Protein AF-A0A3D0YSK4-F1 (afdb_monomer)

Structure (mmCIF, N/CA/C/O backbone):
data_AF-A0A3D0YSK4-F1
#
_entry.id   AF-A0A3D0YSK4-F1
#
loop_
_atom_site.group_PDB
_atom_site.id
_atom_site.type_symbol
_atom_site.label_atom_id
_atom_site.label_alt_id
_atom_site.label_comp_id
_atom_site.label_asym_id
_atom_site.label_entity_id
_atom_site.label_seq_id
_atom_site.pdbx_PDB_ins_code
_atom_site.Cartn_x
_atom_site.Cartn_y
_atom_site.Cartn_z
_atom_site.occupancy
_atom_site.B_iso_or_equiv
_atom_site.auth_seq_id
_atom_site.auth_comp_id
_atom_site.auth_asym_id
_atom_site.auth_atom_id
_atom_site.pdbx_PDB_model_num
ATOM 1 N N . MET A 1 1 ? -44.741 41.106 1.217 1.00 39.69 1 MET A N 1
ATOM 2 C CA . MET A 1 1 ? -43.291 41.136 0.926 1.00 39.69 1 MET A CA 1
ATOM 3 C C . MET A 1 1 ? -43.025 40.115 -0.168 1.00 39.69 1 MET A C 1
ATOM 5 O O . MET A 1 1 ? -43.184 38.930 0.083 1.00 39.69 1 MET A O 1
ATOM 9 N N . ASN A 1 2 ? -42.738 40.567 -1.391 1.00 43.19 2 ASN A N 1
ATOM 10 C CA . ASN A 1 2 ? -42.510 39.687 -2.539 1.00 43.19 2 ASN A CA 1
ATOM 11 C C . ASN A 1 2 ? -41.002 39.479 -2.724 1.00 43.19 2 ASN A C 1
ATOM 13 O O . ASN A 1 2 ? -40.286 40.419 -3.055 1.00 43.19 2 ASN A O 1
ATOM 17 N N . ASN A 1 3 ? -40.531 38.250 -2.505 1.00 44.41 3 ASN A N 1
ATOM 18 C CA . ASN A 1 3 ? -39.137 37.854 -2.710 1.00 44.41 3 ASN A CA 1
ATOM 19 C C . ASN A 1 3 ? -38.822 37.755 -4.210 1.00 44.41 3 ASN A C 1
ATOM 21 O O . ASN A 1 3 ? -39.093 36.744 -4.855 1.00 44.41 3 ASN A O 1
ATOM 25 N N . ILE A 1 4 ? -38.229 38.815 -4.758 1.00 55.06 4 ILE A N 1
ATOM 26 C CA . ILE A 1 4 ? -37.822 38.924 -6.170 1.00 55.06 4 ILE A CA 1
ATOM 27 C C . ILE A 1 4 ? -36.564 38.076 -6.469 1.00 55.06 4 ILE A C 1
ATOM 29 O O . ILE A 1 4 ? -36.357 37.651 -7.603 1.00 55.06 4 ILE A O 1
ATOM 33 N N . PHE A 1 5 ? -35.768 37.723 -5.454 1.00 46.16 5 PHE A N 1
ATOM 34 C CA . PHE A 1 5 ? -34.518 36.967 -5.632 1.00 46.16 5 PHE A CA 1
ATOM 35 C C . PHE A 1 5 ? -34.696 35.461 -5.892 1.00 46.16 5 PHE A C 1
ATOM 37 O O . PHE A 1 5 ? -33.886 34.866 -6.599 1.00 46.16 5 PHE A O 1
ATOM 44 N N . GLY A 1 6 ? -35.775 34.838 -5.405 1.00 46.56 6 GLY A N 1
ATOM 45 C CA . GLY A 1 6 ? -36.005 33.395 -5.580 1.00 46.56 6 GLY A CA 1
ATOM 46 C C . GLY A 1 6 ? -36.379 32.969 -7.008 1.00 46.56 6 GLY A C 1
ATOM 47 O O . GLY A 1 6 ? -36.296 31.789 -7.332 1.00 46.56 6 GLY A O 1
ATOM 48 N N . LYS A 1 7 ? -36.776 33.912 -7.879 1.00 50.31 7 LYS A N 1
ATOM 49 C CA . LYS A 1 7 ? -37.189 33.628 -9.268 1.00 50.31 7 LYS A CA 1
ATOM 50 C C . LYS A 1 7 ? -36.066 33.745 -10.305 1.00 50.31 7 LYS A C 1
ATOM 52 O O . LYS A 1 7 ? -36.240 33.243 -11.410 1.00 50.31 7 LYS A O 1
ATOM 57 N N . LEU A 1 8 ? -34.934 34.373 -9.978 1.00 52.22 8 LEU A N 1
ATOM 58 C CA . LEU A 1 8 ? -33.835 34.575 -10.938 1.00 52.22 8 LEU A CA 1
ATOM 59 C C . LEU A 1 8 ? -32.788 33.451 -10.917 1.00 52.22 8 LEU A C 1
ATOM 61 O O . LEU A 1 8 ? -32.149 33.205 -11.938 1.00 52.22 8 LEU A O 1
ATOM 65 N N . PHE A 1 9 ? -32.654 32.734 -9.797 1.00 55.34 9 PHE A N 1
ATOM 66 C CA . PHE A 1 9 ? -31.587 31.745 -9.587 1.00 55.34 9 PHE A CA 1
ATOM 67 C C . PHE A 1 9 ? -32.098 30.396 -9.063 1.00 55.34 9 PHE A C 1
ATOM 69 O O . PHE A 1 9 ? -31.418 29.723 -8.292 1.00 55.34 9 PHE A O 1
ATOM 76 N N . GLY A 1 10 ? -33.296 29.975 -9.481 1.00 50.81 10 GLY A N 1
ATOM 77 C CA . GLY A 1 10 ? -33.682 28.570 -9.329 1.00 50.81 10 GLY A CA 1
ATOM 78 C C . GLY A 1 10 ? -32.633 27.667 -9.999 1.00 50.81 10 GLY A C 1
ATOM 79 O O . GLY A 1 10 ? -32.051 28.084 -11.007 1.00 50.81 10 GLY A O 1
ATOM 80 N N . PRO A 1 11 ? -32.354 26.462 -9.466 1.00 49.25 11 PRO A N 1
ATOM 81 C CA . PRO A 1 11 ? -31.326 25.585 -10.008 1.00 49.25 11 PRO A CA 1
ATOM 82 C C . PRO A 1 11 ? -31.691 25.249 -11.452 1.00 49.25 11 PRO A C 1
ATOM 84 O O . PRO A 1 11 ? -32.615 24.479 -11.717 1.00 49.25 11 PRO A O 1
ATOM 87 N N . ARG A 1 12 ? -30.998 25.871 -12.411 1.00 53.34 12 ARG A N 1
ATOM 88 C CA . ARG A 1 12 ? -31.108 25.469 -13.809 1.00 53.34 12 ARG A CA 1
ATOM 89 C C . ARG A 1 12 ? -30.530 24.060 -13.886 1.00 53.34 12 ARG A C 1
ATOM 91 O O . ARG A 1 12 ? -29.365 23.895 -13.529 1.00 53.34 12 ARG A O 1
ATOM 98 N N . PRO A 1 13 ? -31.284 23.053 -14.353 1.00 50.25 13 PRO A N 1
ATOM 99 C CA . PRO A 1 13 ? -30.670 21.797 -14.729 1.00 50.25 13 PRO A CA 1
ATOM 100 C C . PRO A 1 13 ? -29.687 22.127 -15.850 1.00 50.25 13 PRO A C 1
ATOM 102 O O . PRO A 1 13 ? -30.090 22.509 -16.951 1.00 50.25 13 PRO A O 1
ATOM 105 N N . THR A 1 14 ? -28.392 22.044 -15.563 1.00 49.75 14 THR A N 1
ATOM 106 C CA . THR A 1 14 ? -27.340 22.049 -16.573 1.00 49.75 14 THR A CA 1
ATOM 107 C C . THR A 1 14 ? -27.513 20.779 -17.395 1.00 49.75 14 THR A C 1
ATOM 109 O O . THR A 1 14 ? -26.874 19.758 -17.164 1.00 49.75 14 THR A O 1
ATOM 112 N N . LYS A 1 15 ? -28.431 20.817 -18.365 1.00 50.28 15 LYS A N 1
ATOM 113 C CA . LYS A 1 15 ? -28.389 19.904 -19.499 1.00 50.28 15 LYS A CA 1
ATOM 114 C C . LYS A 1 15 ? -27.161 20.310 -20.294 1.00 50.28 15 LYS A C 1
ATOM 116 O O . LYS A 1 15 ? -27.223 21.217 -21.119 1.00 50.28 15 LYS A O 1
ATOM 121 N N . THR A 1 16 ? -26.032 19.692 -19.975 1.00 55.47 16 THR A N 1
ATOM 122 C CA . THR A 1 16 ? -24.838 19.737 -20.809 1.00 55.47 16 THR A CA 1
ATOM 123 C C . THR A 1 16 ? -25.270 19.258 -22.192 1.00 55.47 16 THR A C 1
ATOM 125 O O . THR A 1 16 ? -25.598 18.085 -22.363 1.00 55.47 16 THR A O 1
ATOM 128 N N . VAL A 1 17 ? -25.385 20.178 -23.151 1.00 60.84 17 VAL A N 1
ATOM 129 C CA . VAL A 1 17 ? -25.643 19.822 -24.549 1.00 60.84 17 VAL A CA 1
ATOM 130 C C . VAL A 1 17 ? -24.447 18.969 -24.985 1.00 60.84 17 VAL A C 1
ATOM 132 O O . VAL A 1 17 ? -23.315 19.416 -24.786 1.00 60.84 17 VAL A O 1
ATOM 135 N N . PRO A 1 18 ? -24.646 17.732 -25.477 1.00 55.31 18 PRO A N 1
ATOM 136 C CA . PRO A 1 18 ? -23.541 16.920 -25.958 1.00 55.31 18 PRO A CA 1
ATOM 137 C C . PRO A 1 18 ? -22.935 17.643 -27.156 1.00 55.31 18 PRO A C 1
ATOM 139 O O . PRO A 1 18 ? -23.582 17.762 -28.191 1.00 55.31 18 PRO A O 1
ATOM 142 N N . ASP A 1 19 ? -21.732 18.176 -26.981 1.00 66.25 19 ASP A N 1
ATOM 143 C CA . ASP A 1 19 ? -20.946 18.750 -28.063 1.00 66.25 19 ASP A CA 1
ATOM 144 C C . ASP A 1 19 ? -20.484 17.591 -28.971 1.00 66.25 19 ASP A C 1
ATOM 146 O O . ASP A 1 19 ? -19.703 16.749 -28.509 1.00 66.25 19 ASP A O 1
ATOM 150 N N . PRO A 1 20 ? -21.018 17.472 -30.204 1.00 66.38 20 PRO A N 1
ATOM 151 C CA . PRO A 1 20 ? -20.723 16.357 -31.101 1.00 66.38 20 PRO A CA 1
ATOM 152 C C . PRO A 1 20 ? -19.271 16.370 -31.595 1.00 66.38 20 PRO A C 1
ATOM 154 O O . PRO A 1 20 ? -18.772 15.318 -31.994 1.00 66.38 20 PRO A O 1
ATOM 157 N N . ASP A 1 21 ? -18.594 17.518 -31.506 1.00 70.19 21 ASP A N 1
ATOM 158 C CA . ASP A 1 21 ? -17.192 17.687 -31.888 1.00 70.19 21 ASP A CA 1
ATOM 159 C C . ASP A 1 21 ? -16.237 17.451 -30.711 1.00 70.19 21 ASP A C 1
ATOM 161 O O . ASP A 1 21 ? -15.015 17.418 -30.890 1.00 70.19 21 ASP A O 1
ATOM 165 N N . ARG A 1 22 ? -16.760 17.233 -29.494 1.00 65.50 22 ARG A N 1
ATOM 166 C CA . ARG A 1 22 ? -15.922 16.897 -28.344 1.00 65.50 22 ARG A CA 1
ATOM 167 C C . ARG A 1 22 ? -15.289 15.524 -28.580 1.00 65.50 22 ARG A C 1
ATOM 169 O O . ARG A 1 22 ? -16.021 14.532 -28.675 1.00 65.50 22 ARG A O 1
ATOM 176 N N . PRO A 1 23 ? -13.946 15.422 -28.601 1.00 70.81 23 PRO A N 1
ATOM 177 C CA . PRO A 1 23 ? -13.278 14.138 -28.712 1.00 70.81 23 PRO A CA 1
ATOM 178 C C . PRO A 1 23 ? -13.809 13.211 -27.625 1.00 70.81 23 PRO A C 1
ATOM 180 O O . PRO A 1 23 ? -13.800 13.561 -26.438 1.00 70.81 23 PRO A O 1
ATOM 183 N N . LYS A 1 24 ? -14.304 12.036 -28.025 1.00 71.38 24 LYS A N 1
ATOM 184 C CA . LYS A 1 24 ? -14.687 11.013 -27.055 1.00 71.38 24 LYS A CA 1
ATOM 185 C C . LYS A 1 24 ? -13.454 10.722 -26.198 1.00 71.38 24 LYS A C 1
ATOM 187 O O . LYS A 1 24 ? -12.382 10.508 -26.771 1.00 71.38 24 LYS A O 1
ATOM 192 N N . PRO A 1 25 ? -13.576 10.722 -24.859 1.00 68.50 25 PRO A N 1
ATOM 193 C CA . PRO A 1 25 ? -12.488 10.288 -24.003 1.00 68.50 25 PRO A CA 1
ATOM 194 C C . PRO A 1 25 ? -12.015 8.925 -24.496 1.00 68.50 25 PRO A C 1
ATOM 196 O O . PRO A 1 25 ? -12.830 8.009 -24.633 1.00 68.50 25 PRO A O 1
ATOM 199 N N . GLN A 1 26 ? -10.729 8.805 -24.817 1.00 70.50 26 GLN A N 1
ATOM 200 C CA . GLN A 1 26 ? -10.190 7.497 -25.151 1.00 70.50 26 GLN A CA 1
ATOM 201 C C . GLN A 1 26 ? -10.366 6.585 -23.929 1.00 70.50 26 GLN A C 1
ATOM 203 O O . GLN A 1 26 ? -10.151 7.039 -22.795 1.00 70.50 26 GLN A O 1
ATOM 208 N N . PRO A 1 27 ? -10.810 5.333 -24.126 1.00 75.19 27 PRO A N 1
ATOM 209 C CA . PRO A 1 27 ? -10.905 4.388 -23.029 1.00 75.19 27 PRO A CA 1
ATOM 210 C C . PRO A 1 27 ? -9.515 4.223 -22.419 1.00 75.19 27 PRO A C 1
ATOM 212 O O . PRO A 1 27 ? -8.532 4.033 -23.133 1.00 75.19 27 PRO A O 1
ATOM 215 N N . ARG A 1 28 ? -9.427 4.336 -21.091 1.00 77.44 28 ARG A N 1
ATOM 216 C CA . ARG A 1 28 ? -8.170 4.054 -20.397 1.00 77.44 28 ARG A CA 1
ATOM 217 C C . ARG A 1 28 ? -7.844 2.573 -20.584 1.00 77.44 28 ARG A C 1
ATOM 219 O O . ARG A 1 28 ? -8.763 1.758 -20.458 1.00 77.44 28 ARG A O 1
ATOM 226 N N . PRO A 1 29 ? -6.580 2.217 -20.849 1.00 83.38 29 PRO A N 1
ATOM 227 C CA . PRO A 1 29 ? -6.200 0.821 -20.945 1.00 83.38 29 PRO A CA 1
ATOM 228 C C . PRO A 1 29 ? -6.481 0.104 -19.622 1.00 83.38 29 PRO A C 1
ATOM 230 O O . PRO A 1 29 ? -6.251 0.637 -18.534 1.00 83.38 29 PRO A O 1
ATOM 233 N N . THR A 1 30 ? -7.000 -1.116 -19.727 1.00 88.50 30 THR A N 1
ATOM 234 C CA . THR A 1 30 ? -7.277 -2.004 -18.588 1.00 88.50 30 THR A CA 1
ATOM 235 C C . THR A 1 30 ? -6.257 -3.134 -18.473 1.00 88.50 30 THR A C 1
ATOM 237 O O . THR A 1 30 ? -6.198 -3.810 -17.445 1.00 88.50 30 THR A O 1
ATOM 240 N N . GLU A 1 31 ? -5.439 -3.332 -19.504 1.00 91.75 31 GLU A N 1
ATOM 241 C CA . GLU A 1 31 ? -4.430 -4.382 -19.610 1.00 91.75 31 GLU A CA 1
ATOM 242 C C . GLU A 1 31 ? -3.084 -3.770 -20.006 1.00 91.75 31 GLU A C 1
ATOM 244 O O . GLU A 1 31 ? -3.036 -2.719 -20.644 1.00 91.75 31 GLU A O 1
ATOM 249 N N . ILE A 1 32 ? -1.995 -4.402 -19.568 1.00 92.44 32 ILE A N 1
ATOM 250 C CA . ILE A 1 32 ? -0.633 -3.962 -19.877 1.00 92.44 32 ILE A CA 1
ATOM 251 C C . ILE A 1 32 ? -0.221 -4.621 -21.188 1.00 92.44 32 ILE A C 1
ATOM 253 O O . ILE A 1 32 ? -0.180 -5.850 -21.271 1.00 92.44 32 ILE A O 1
ATOM 257 N N . GLU A 1 33 ? 0.119 -3.821 -22.194 1.00 92.62 33 GLU A N 1
ATOM 258 C CA . GLU A 1 33 ? 0.609 -4.357 -23.461 1.00 92.62 33 GLU A CA 1
ATOM 259 C C . GLU A 1 33 ? 2.080 -4.791 -23.324 1.00 92.62 33 GLU A C 1
ATOM 261 O O . GLU A 1 33 ? 2.917 -4.002 -22.874 1.00 92.62 33 GLU A O 1
ATOM 266 N N . PRO A 1 34 ? 2.454 -6.012 -23.750 1.00 92.00 34 PRO A N 1
ATOM 267 C CA . PRO A 1 34 ? 3.842 -6.481 -23.669 1.00 92.00 34 PRO A CA 1
ATOM 268 C C . PRO A 1 34 ? 4.842 -5.668 -24.507 1.00 92.00 34 PRO A C 1
ATOM 270 O O . PRO A 1 34 ? 6.049 -5.788 -24.311 1.00 92.00 34 PRO A O 1
ATOM 273 N N . THR A 1 35 ? 4.346 -4.883 -25.467 1.00 95.06 35 THR A N 1
ATOM 274 C CA . THR A 1 35 ? 5.123 -4.013 -26.362 1.00 95.06 35 THR A CA 1
ATOM 275 C C . THR A 1 35 ? 5.527 -2.691 -25.714 1.00 95.06 35 THR A C 1
ATOM 277 O O . THR A 1 35 ? 6.382 -1.989 -26.255 1.00 95.06 35 THR A O 1
ATOM 280 N N . TRP A 1 36 ? 4.924 -2.330 -24.580 1.00 96.31 36 TRP A N 1
ATOM 281 C CA . TRP A 1 36 ? 5.247 -1.101 -23.869 1.00 96.31 36 TRP A CA 1
ATOM 282 C C . TRP A 1 36 ? 6.661 -1.131 -23.274 1.00 96.31 36 TRP A C 1
ATOM 284 O O . TRP A 1 36 ? 7.165 -2.199 -22.908 1.00 96.31 36 TRP A O 1
ATOM 294 N N . PRO A 1 37 ? 7.312 0.039 -23.136 1.00 96.50 37 PRO A N 1
ATOM 295 C CA . PRO A 1 37 ? 8.627 0.125 -22.512 1.00 96.50 37 PRO A CA 1
ATOM 296 C C . PRO A 1 37 ? 8.597 -0.379 -21.065 1.00 96.50 37 PRO A C 1
ATOM 298 O O . PRO A 1 37 ? 7.586 -0.286 -20.376 1.00 96.50 37 PRO A O 1
ATOM 301 N N . GLU A 1 38 ? 9.722 -0.891 -20.580 1.00 97.19 38 GLU A N 1
ATOM 302 C CA . GLU A 1 38 ? 9.875 -1.283 -19.176 1.00 97.19 38 GLU A CA 1
ATOM 303 C C . GLU A 1 38 ? 9.907 -0.054 -18.255 1.00 97.19 38 GLU A C 1
ATOM 305 O O . GLU A 1 38 ? 10.479 0.987 -18.591 1.00 97.19 38 GLU A O 1
ATOM 310 N N . MET A 1 39 ? 9.288 -0.164 -17.079 1.00 96.38 39 MET A N 1
ATOM 311 C CA . MET A 1 39 ? 9.357 0.857 -16.039 1.00 96.38 39 MET A CA 1
ATOM 312 C C . MET A 1 39 ? 10.801 1.027 -15.552 1.00 96.38 39 MET A C 1
ATOM 314 O O . MET A 1 39 ? 11.466 0.062 -15.181 1.00 96.38 39 MET A O 1
ATOM 318 N N . SER A 1 40 ? 11.279 2.271 -15.488 1.00 95.94 40 SER A N 1
ATOM 319 C CA . SER A 1 40 ? 12.594 2.553 -14.913 1.00 95.94 40 SER A CA 1
ATOM 320 C C . SER A 1 40 ? 12.613 2.299 -13.403 1.00 95.94 40 SER A C 1
ATOM 322 O O . SER A 1 40 ? 11.628 2.543 -12.704 1.00 95.94 40 SER A O 1
ATOM 324 N N . LEU A 1 41 ? 13.771 1.891 -12.874 1.00 95.75 41 LEU A N 1
ATOM 325 C CA . LEU A 1 41 ? 13.960 1.702 -11.431 1.00 95.75 41 LEU A CA 1
ATOM 326 C C . LEU A 1 41 ? 13.692 2.986 -10.630 1.00 95.75 41 LEU A C 1
ATOM 328 O O . LEU A 1 41 ? 13.095 2.919 -9.564 1.00 95.75 41 LEU A O 1
ATOM 332 N N . ALA A 1 42 ? 14.049 4.152 -11.178 1.00 93.81 42 ALA A N 1
ATOM 333 C CA . ALA A 1 42 ? 13.766 5.442 -10.549 1.00 93.81 42 ALA A CA 1
ATOM 334 C C . ALA A 1 42 ? 12.257 5.690 -10.379 1.00 93.81 42 ALA A C 1
ATOM 336 O O . ALA A 1 42 ? 11.828 6.176 -9.337 1.00 93.81 42 ALA A O 1
ATOM 337 N N . ARG A 1 43 ? 11.447 5.317 -11.382 1.00 93.31 43 ARG A N 1
ATOM 338 C CA . ARG A 1 43 ? 9.985 5.422 -11.300 1.00 93.31 43 ARG A CA 1
ATOM 339 C C . ARG A 1 43 ? 9.402 4.397 -10.340 1.00 93.31 43 ARG A C 1
ATOM 341 O O . ARG A 1 43 ? 8.500 4.719 -9.578 1.00 93.31 43 ARG A O 1
ATOM 348 N N . PHE A 1 44 ? 9.917 3.172 -10.374 1.00 94.31 44 PHE A N 1
ATOM 349 C CA . PHE A 1 44 ? 9.509 2.140 -9.429 1.00 94.31 44 PHE A CA 1
ATOM 350 C C . PHE A 1 44 ? 9.747 2.594 -7.984 1.00 94.31 44 PHE A C 1
ATOM 352 O O . PHE A 1 44 ? 8.887 2.429 -7.123 1.00 94.31 44 PHE A O 1
ATOM 359 N N . GLU A 1 45 ? 10.884 3.230 -7.712 1.00 91.94 45 GLU A N 1
ATOM 360 C CA . GLU A 1 45 ? 11.168 3.773 -6.391 1.00 91.94 45 GLU A CA 1
ATOM 361 C C . GLU A 1 45 ? 10.224 4.918 -6.002 1.00 91.94 45 GLU A C 1
ATOM 363 O O . GLU A 1 45 ? 9.662 4.879 -4.908 1.00 91.94 45 GLU A O 1
ATOM 368 N N . SER A 1 46 ? 10.027 5.915 -6.870 1.00 89.62 46 SER A N 1
ATOM 369 C CA . SER A 1 46 ? 9.209 7.092 -6.546 1.00 89.62 46 SER A CA 1
ATOM 370 C C . SER A 1 46 ? 7.718 6.771 -6.434 1.00 89.62 46 SER A C 1
ATOM 372 O O . SER A 1 46 ? 7.062 7.128 -5.452 1.00 89.62 46 SER A O 1
ATOM 374 N N . ASP A 1 47 ? 7.176 6.092 -7.441 1.00 86.81 47 ASP A N 1
ATOM 375 C CA . ASP A 1 47 ? 5.732 5.969 -7.634 1.00 86.81 47 ASP A CA 1
ATOM 376 C C . ASP A 1 47 ? 5.190 4.740 -6.903 1.00 86.81 47 ASP A C 1
ATOM 378 O O . ASP A 1 47 ? 4.095 4.806 -6.356 1.00 86.81 47 ASP A O 1
ATOM 382 N N . VAL A 1 48 ? 5.980 3.662 -6.816 1.00 89.44 48 VAL A N 1
ATOM 383 C CA . VAL A 1 48 ? 5.601 2.457 -6.069 1.00 89.44 48 VAL A CA 1
ATOM 384 C C . VAL A 1 48 ? 6.202 2.518 -4.668 1.00 89.44 48 VAL A C 1
ATOM 386 O O . VAL A 1 48 ? 5.492 2.753 -3.703 1.00 89.44 48 VAL A O 1
ATOM 389 N N . LEU A 1 49 ? 7.517 2.368 -4.498 1.00 89.12 49 LEU A N 1
ATOM 390 C CA . LEU A 1 49 ? 8.079 2.119 -3.161 1.00 89.12 49 LEU A CA 1
ATOM 391 C C . LEU A 1 49 ? 7.908 3.278 -2.164 1.00 89.12 49 LEU A C 1
ATOM 393 O O . LEU A 1 49 ? 7.746 3.018 -0.972 1.00 89.12 49 LEU A O 1
ATOM 397 N N . GLN A 1 50 ? 7.970 4.533 -2.612 1.00 86.12 50 GLN A N 1
ATOM 398 C CA . GLN A 1 50 ? 7.858 5.709 -1.739 1.00 86.12 50 GLN A CA 1
ATOM 399 C C . GLN A 1 50 ? 6.413 6.199 -1.567 1.00 86.12 50 GLN A C 1
ATOM 401 O O . GLN A 1 50 ? 6.009 6.530 -0.449 1.00 86.12 50 GLN A O 1
ATOM 406 N N . SER A 1 51 ? 5.630 6.244 -2.648 1.00 82.94 51 SER A N 1
ATOM 407 C CA . SER A 1 51 ? 4.285 6.838 -2.623 1.00 82.94 51 SER A CA 1
ATOM 408 C C . SER A 1 51 ? 3.220 5.874 -2.098 1.00 82.94 51 SER A C 1
ATOM 410 O O . SER A 1 51 ? 2.398 6.260 -1.262 1.00 82.94 51 SER A O 1
ATOM 412 N N . PHE A 1 52 ? 3.271 4.605 -2.506 1.00 85.25 52 PHE A N 1
ATOM 413 C CA . PHE A 1 52 ? 2.273 3.593 -2.153 1.00 85.25 52 PHE A CA 1
ATOM 414 C C . PHE A 1 52 ? 2.043 3.407 -0.643 1.00 85.25 52 PHE A C 1
ATOM 416 O O . PHE A 1 52 ? 0.881 3.397 -0.228 1.00 85.25 52 PHE A O 1
ATOM 423 N N . PRO A 1 53 ? 3.079 3.324 0.223 1.00 85.62 53 PRO A N 1
ATOM 424 C CA . PRO A 1 53 ? 2.862 3.199 1.666 1.00 85.62 53 PRO A CA 1
ATOM 425 C C . PRO A 1 53 ? 1.997 4.333 2.236 1.00 85.62 53 PRO A C 1
ATOM 427 O O . PRO A 1 53 ? 1.175 4.107 3.123 1.00 85.62 53 PRO A O 1
ATOM 430 N N . SER A 1 54 ? 2.136 5.544 1.688 1.00 83.81 54 SER A N 1
ATOM 431 C CA . SER A 1 54 ? 1.369 6.719 2.110 1.00 83.81 54 SER A CA 1
ATOM 432 C C . SER A 1 54 ? -0.106 6.621 1.719 1.00 83.81 54 SER A C 1
ATOM 434 O O . SER A 1 54 ? -0.960 7.061 2.486 1.00 83.81 54 SER A O 1
ATOM 436 N N . GLU A 1 55 ? -0.433 6.020 0.568 1.00 84.56 55 GLU A N 1
ATOM 437 C CA . GLU A 1 55 ? -1.828 5.794 0.151 1.00 84.56 55 GLU A CA 1
ATOM 438 C C . GLU A 1 55 ? -2.561 4.851 1.124 1.00 84.56 55 GLU A C 1
ATOM 440 O O . GLU A 1 55 ? -3.730 5.081 1.466 1.00 84.56 55 GLU A O 1
ATOM 445 N N . ILE A 1 56 ? -1.854 3.829 1.623 1.00 86.50 56 ILE A N 1
ATOM 446 C CA . ILE A 1 56 ? -2.365 2.895 2.634 1.00 86.50 56 ILE A CA 1
ATOM 447 C C . ILE A 1 56 ? -2.555 3.612 3.974 1.00 86.50 56 ILE A C 1
ATOM 449 O O . ILE A 1 56 ? -3.657 3.583 4.529 1.00 86.50 56 ILE A O 1
ATOM 453 N N . ILE A 1 57 ? -1.516 4.299 4.470 1.00 85.31 57 ILE A N 1
ATOM 454 C CA . ILE A 1 57 ? -1.565 5.027 5.748 1.00 85.31 57 ILE A CA 1
ATOM 455 C C . ILE A 1 57 ? -2.692 6.061 5.735 1.00 85.31 57 ILE A C 1
ATOM 457 O O . ILE A 1 57 ? -3.495 6.082 6.661 1.00 85.31 57 ILE A O 1
ATOM 461 N N . ALA A 1 58 ? -2.807 6.878 4.686 1.00 83.00 58 ALA A N 1
ATOM 462 C CA . ALA A 1 58 ? -3.836 7.912 4.600 1.00 83.00 58 ALA A CA 1
ATOM 463 C C . ALA A 1 58 ? -5.255 7.322 4.604 1.00 83.00 58 ALA A C 1
ATOM 465 O O . ALA A 1 58 ? -6.154 7.861 5.251 1.00 83.00 58 ALA A O 1
ATOM 466 N N . SER A 1 59 ? -5.463 6.200 3.909 1.00 82.94 59 SER A N 1
ATOM 467 C CA . SER A 1 59 ? -6.773 5.549 3.845 1.00 82.94 59 SER A CA 1
ATOM 468 C C . SER A 1 59 ? -7.203 4.977 5.195 1.00 82.94 59 SER A C 1
ATOM 470 O O . SER A 1 59 ? -8.369 5.112 5.562 1.00 82.94 59 SER A O 1
ATOM 472 N N . VAL A 1 60 ? -6.281 4.362 5.940 1.00 84.00 60 VAL A N 1
ATOM 473 C CA . VAL A 1 60 ? -6.585 3.809 7.269 1.00 84.00 60 VAL A CA 1
ATOM 474 C C . VAL A 1 60 ? -6.611 4.900 8.340 1.00 84.00 60 VAL A C 1
ATOM 476 O O . VAL A 1 60 ? -7.470 4.858 9.213 1.00 84.00 60 VAL A O 1
ATOM 479 N N . GLY A 1 61 ? -5.753 5.917 8.250 1.00 79.81 61 GLY A N 1
ATOM 480 C CA . GLY A 1 61 ? -5.750 7.071 9.155 1.00 79.81 61 GLY A CA 1
ATOM 481 C C . GLY A 1 61 ? -7.097 7.794 9.170 1.00 79.81 61 GLY A C 1
ATOM 482 O O . GLY A 1 61 ? -7.671 7.993 10.233 1.00 79.81 61 GLY A O 1
ATOM 483 N N . GLN A 1 62 ? -7.689 8.038 7.993 1.00 78.00 62 GLN A N 1
ATOM 484 C CA . GLN A 1 62 ? -9.037 8.618 7.890 1.00 78.00 62 GLN A CA 1
ATOM 485 C C . GLN A 1 62 ? -10.119 7.787 8.596 1.00 78.00 62 GLN A C 1
ATOM 487 O O . GLN A 1 62 ? -11.092 8.347 9.097 1.00 78.00 62 GLN A O 1
ATOM 492 N N . LEU A 1 63 ? -9.982 6.457 8.618 1.00 77.44 63 LEU A N 1
ATOM 493 C CA . LEU A 1 63 ? -10.910 5.595 9.352 1.00 77.44 63 LEU A CA 1
ATOM 494 C C . LEU A 1 63 ? -10.724 5.741 10.862 1.00 77.44 63 LEU A C 1
ATOM 496 O O . LEU A 1 63 ? -11.712 5.837 11.588 1.00 77.44 63 LEU A O 1
ATOM 500 N N . LEU A 1 64 ? -9.469 5.741 11.324 1.00 77.75 64 LEU A N 1
ATOM 501 C CA . LEU A 1 64 ? -9.136 5.906 12.739 1.00 77.75 64 LEU A CA 1
ATOM 502 C C . LEU A 1 64 ? -9.647 7.255 13.263 1.00 77.75 64 LEU A C 1
ATOM 504 O O . LEU A 1 64 ? -10.193 7.318 14.360 1.00 77.75 64 LEU A O 1
ATOM 508 N N . ASP A 1 65 ? -9.560 8.309 12.459 1.00 75.69 65 ASP A N 1
ATOM 509 C CA . ASP A 1 65 ? -10.066 9.636 12.823 1.00 75.69 65 ASP A CA 1
ATOM 510 C C . ASP A 1 65 ? -11.571 9.704 12.940 1.00 75.69 65 ASP A C 1
ATOM 512 O O . ASP A 1 65 ? -12.100 10.323 13.862 1.00 75.69 65 ASP A O 1
ATOM 516 N N . ALA A 1 66 ? -12.271 9.066 12.009 1.00 74.12 66 ALA A N 1
ATOM 517 C CA . ALA A 1 66 ? -13.721 9.047 12.027 1.00 74.12 66 ALA A CA 1
ATOM 518 C C . ALA A 1 66 ? -14.262 8.278 13.249 1.00 74.12 66 ALA A C 1
ATOM 520 O O . ALA A 1 66 ? -15.267 8.695 13.825 1.00 74.12 66 ALA A O 1
ATOM 521 N N . GLU A 1 67 ? -13.559 7.226 13.688 1.00 74.50 67 GLU A N 1
ATOM 522 C CA . GLU A 1 67 ? -13.844 6.529 14.951 1.00 74.50 67 GLU A CA 1
ATOM 523 C C . GLU A 1 67 ? -13.635 7.441 16.163 1.00 74.50 67 GLU A C 1
ATOM 525 O O . GLU A 1 67 ? -14.486 7.510 17.048 1.00 74.50 67 GLU A O 1
ATOM 530 N N . ARG A 1 68 ? -12.529 8.197 16.191 1.00 71.12 68 ARG A N 1
ATOM 531 C CA . ARG A 1 68 ? -12.242 9.152 17.274 1.00 71.12 68 ARG A CA 1
ATOM 532 C C . ARG A 1 68 ? -13.249 10.287 17.358 1.00 71.12 68 ARG A C 1
ATOM 534 O O . ARG A 1 68 ? -13.559 10.740 18.452 1.00 71.12 68 ARG A O 1
ATOM 541 N N . ALA A 1 69 ? -13.732 10.765 16.217 1.00 71.56 69 ALA A N 1
ATOM 542 C CA . ALA A 1 69 ? -14.715 11.837 16.146 1.00 71.56 69 ALA A CA 1
ATOM 543 C C . ALA A 1 69 ? -16.136 11.373 16.521 1.00 71.56 69 ALA A C 1
ATOM 545 O O . ALA A 1 69 ? -17.090 12.103 16.252 1.00 71.56 69 ALA A O 1
ATOM 546 N N . GLU A 1 70 ? -16.291 10.148 17.048 1.00 66.44 70 GLU A N 1
ATOM 547 C CA . GLU A 1 70 ? -17.569 9.508 17.393 1.00 66.44 70 GLU A CA 1
ATOM 548 C C . GLU A 1 70 ? -18.579 9.537 16.231 1.00 66.44 70 GLU A C 1
ATOM 550 O O . GLU A 1 70 ? -19.792 9.434 16.409 1.00 66.44 70 GLU A O 1
ATOM 555 N N . SER A 1 71 ? -18.074 9.666 15.001 1.00 61.53 71 SER A N 1
ATOM 556 C CA . SER A 1 71 ? -18.885 9.845 13.795 1.00 61.53 71 SER A CA 1
ATOM 557 C C . SER A 1 71 ? -19.452 8.519 13.271 1.00 61.53 71 SER A C 1
ATOM 559 O O . SER A 1 71 ? -20.150 8.493 12.256 1.00 61.53 71 SER A O 1
ATOM 561 N N . GLY A 1 72 ? -19.162 7.417 13.964 1.00 61.91 72 GLY A N 1
ATOM 562 C CA . GLY A 1 72 ? -19.606 6.061 13.664 1.00 61.91 72 GLY A CA 1
ATOM 563 C C . GLY A 1 72 ? -18.479 5.050 13.859 1.00 61.91 72 GLY A C 1
ATOM 564 O O . GLY A 1 72 ? -17.311 5.411 13.788 1.00 61.91 72 GLY A O 1
ATOM 565 N N . SER A 1 73 ? -18.840 3.778 14.064 1.00 69.88 73 SER A N 1
ATOM 566 C CA . SER A 1 73 ? -17.853 2.716 14.287 1.00 69.88 73 SER A CA 1
ATOM 567 C C . SER A 1 73 ? -16.885 2.572 13.101 1.00 69.88 73 SER A C 1
ATOM 569 O O . SER A 1 73 ? -17.318 2.386 11.961 1.00 69.88 73 SER A O 1
ATOM 571 N N . PHE A 1 74 ? -15.583 2.544 13.378 1.00 74.25 74 PHE A N 1
ATOM 572 C CA . PHE A 1 74 ? -14.464 2.251 12.481 1.00 74.25 74 PHE A CA 1
ATOM 573 C C . PHE A 1 74 ? -14.799 1.099 11.527 1.00 74.25 74 PHE A C 1
ATOM 575 O O . PHE A 1 74 ? -14.654 1.189 10.305 1.00 74.25 74 PHE A O 1
ATOM 582 N N . TYR A 1 75 ? -15.335 0.019 12.099 1.00 73.06 75 TYR A N 1
ATOM 583 C CA . TYR A 1 75 ? -15.667 -1.214 11.395 1.00 73.06 75 TYR A CA 1
ATOM 584 C C . TYR A 1 75 ? -16.877 -1.094 10.474 1.00 73.06 75 TYR A C 1
ATOM 586 O O . TYR A 1 75 ? -16.980 -1.843 9.505 1.00 73.06 75 TYR A O 1
ATOM 594 N N . PHE A 1 76 ? -17.777 -0.148 10.736 1.00 74.19 76 PHE A N 1
ATOM 595 C CA . PHE A 1 76 ? -18.902 0.127 9.848 1.00 74.19 76 PHE A CA 1
ATOM 596 C C . PHE A 1 76 ? -18.437 0.789 8.543 1.00 74.19 76 PHE A C 1
ATOM 598 O O . PHE A 1 76 ? -18.973 0.505 7.474 1.00 74.19 76 PHE A O 1
ATOM 605 N N . MET A 1 77 ? -17.408 1.639 8.609 1.00 75.06 77 MET A N 1
ATOM 606 C CA . MET A 1 77 ? -16.844 2.311 7.432 1.00 75.06 77 MET A CA 1
ATOM 607 C C . MET A 1 77 ? -15.822 1.454 6.682 1.00 75.06 77 MET A C 1
ATOM 609 O O . MET A 1 77 ? -15.565 1.707 5.501 1.00 75.06 77 MET A O 1
ATOM 613 N N . LEU A 1 78 ? -15.283 0.419 7.331 1.00 77.44 78 LEU A N 1
ATOM 614 C CA . LEU A 1 78 ? -14.230 -0.438 6.799 1.00 77.44 78 LEU A CA 1
ATOM 615 C C . LEU A 1 78 ? -14.494 -0.956 5.370 1.00 77.44 78 LEU A C 1
ATOM 617 O O . LEU A 1 78 ? -13.588 -0.811 4.550 1.00 77.44 78 LEU A O 1
ATOM 621 N N . PRO A 1 79 ? -15.692 -1.451 4.982 1.00 80.38 79 PRO A N 1
ATOM 622 C CA . PRO A 1 79 ? -15.918 -1.965 3.626 1.00 80.38 79 PRO A CA 1
ATOM 623 C C . PRO A 1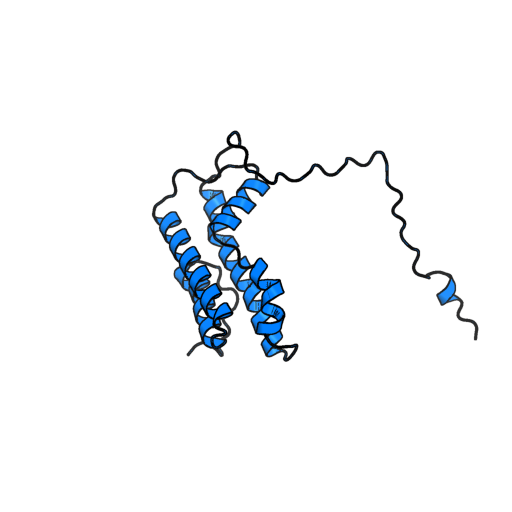 79 ? -15.630 -0.953 2.504 1.00 80.38 79 PRO A C 1
ATOM 625 O O . PRO A 1 79 ? -15.111 -1.325 1.454 1.00 80.38 79 PRO A O 1
ATOM 628 N N . LYS A 1 80 ? -15.904 0.342 2.728 1.00 75.38 80 LYS A N 1
ATOM 629 C CA . LYS A 1 80 ? -15.657 1.419 1.747 1.00 75.38 80 LYS A CA 1
ATOM 630 C C . LYS A 1 80 ? -14.165 1.718 1.556 1.00 75.38 80 LYS A C 1
ATOM 632 O O . LYS A 1 80 ? -13.764 2.262 0.528 1.00 75.38 80 LYS A O 1
ATOM 637 N N . TYR A 1 81 ? -13.352 1.412 2.560 1.00 74.44 81 TYR A N 1
ATOM 638 C CA . TYR A 1 81 ? -11.925 1.726 2.590 1.00 74.44 81 TYR A CA 1
ATOM 639 C C . TYR A 1 81 ? -11.056 0.489 2.380 1.00 74.44 81 TYR A C 1
ATOM 641 O O . TYR A 1 81 ? -9.930 0.619 1.917 1.00 74.44 81 TYR A O 1
ATOM 649 N N . TYR A 1 82 ? -11.588 -0.710 2.614 1.00 79.62 82 TYR A N 1
ATOM 650 C CA . TYR A 1 82 ? -10.908 -1.975 2.349 1.00 79.62 82 TYR A CA 1
ATOM 651 C C . TYR A 1 82 ? -10.525 -2.118 0.869 1.00 79.62 82 TYR A C 1
ATOM 653 O O . TYR A 1 82 ? -9.453 -2.624 0.544 1.00 79.62 82 TYR A O 1
ATOM 661 N N . SER A 1 83 ? -11.347 -1.575 -0.039 1.00 77.81 83 SER A N 1
ATOM 662 C CA . SER A 1 83 ? -11.037 -1.493 -1.473 1.00 77.81 83 SER A CA 1
ATOM 663 C C . SER A 1 83 ? -9.868 -0.558 -1.807 1.00 77.81 83 SER A C 1
ATOM 665 O O . SER A 1 83 ? -9.370 -0.594 -2.926 1.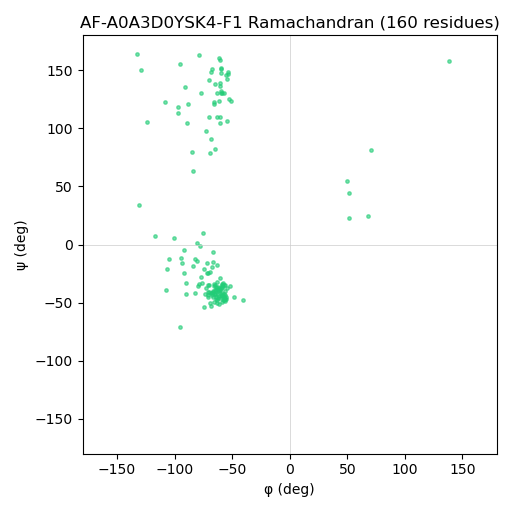00 77.81 83 SER A O 1
ATOM 667 N N . LYS A 1 84 ? -9.450 0.300 -0.868 1.00 80.06 84 LYS A N 1
ATOM 668 C CA . LYS A 1 84 ? -8.311 1.217 -1.017 1.00 80.06 84 LYS A CA 1
ATOM 669 C C . LYS A 1 84 ? -7.004 0.644 -0.466 1.00 80.06 84 LYS A C 1
ATOM 671 O O . LYS A 1 84 ? -5.954 1.217 -0.716 1.00 80.06 84 LYS A O 1
ATOM 676 N N . ILE A 1 85 ? -7.049 -0.468 0.271 1.00 86.12 85 ILE A N 1
ATOM 677 C CA . ILE A 1 85 ? -5.853 -1.128 0.815 1.00 86.12 85 ILE A CA 1
ATOM 678 C C . ILE A 1 85 ? -5.263 -2.043 -0.269 1.00 86.12 85 ILE A C 1
ATOM 680 O O . ILE A 1 85 ? -5.294 -3.261 -0.144 1.00 86.12 85 ILE A O 1
ATOM 684 N N . SER A 1 86 ? -4.809 -1.502 -1.396 1.00 87.88 86 SER A N 1
ATOM 685 C CA . SER A 1 86 ? -4.280 -2.300 -2.515 1.00 87.88 86 SER A CA 1
ATOM 686 C C . SER A 1 86 ? -3.056 -3.140 -2.126 1.00 87.88 86 SER A C 1
ATOM 688 O O . SER A 1 86 ? -2.376 -2.862 -1.139 1.00 87.88 86 SER A O 1
ATOM 690 N N . SER A 1 87 ? -2.775 -4.196 -2.896 1.00 91.81 87 SER A N 1
ATOM 691 C CA . SER A 1 87 ? -1.494 -4.905 -2.800 1.00 91.81 87 SER A CA 1
ATOM 692 C C . SER A 1 87 ? -0.386 -4.139 -3.533 1.00 91.81 87 SER A C 1
ATOM 694 O O . SER A 1 87 ? -0.663 -3.302 -4.393 1.00 91.81 87 SER A O 1
ATOM 696 N N . VAL A 1 88 ? 0.881 -4.464 -3.247 1.00 92.06 88 VAL A N 1
ATOM 697 C CA . VAL A 1 88 ? 2.019 -3.894 -3.998 1.00 92.06 88 VAL A CA 1
ATOM 698 C C . VAL A 1 88 ? 1.907 -4.236 -5.491 1.00 92.06 88 VAL A C 1
ATOM 700 O O . VAL A 1 88 ? 2.191 -3.400 -6.342 1.00 92.06 88 VAL A O 1
ATOM 703 N N . ALA A 1 89 ? 1.431 -5.440 -5.828 1.00 92.56 89 ALA A N 1
ATOM 704 C CA . ALA A 1 89 ? 1.227 -5.861 -7.214 1.00 92.56 89 ALA A CA 1
ATOM 705 C C . ALA A 1 89 ? 0.147 -5.031 -7.931 1.00 92.56 89 ALA A C 1
ATOM 707 O O . ALA A 1 89 ? 0.316 -4.677 -9.100 1.00 92.56 89 ALA A O 1
ATOM 708 N N . ASP A 1 90 ? -0.937 -4.681 -7.232 1.00 92.38 90 ASP A N 1
ATOM 709 C CA . ASP A 1 90 ? -1.984 -3.814 -7.781 1.00 92.38 90 ASP A CA 1
ATOM 710 C C . ASP A 1 90 ? -1.448 -2.413 -8.071 1.00 92.38 90 ASP A C 1
ATOM 712 O O . ASP A 1 90 ? -1.796 -1.824 -9.095 1.00 92.38 90 ASP A O 1
ATOM 716 N N . ASP A 1 91 ? -0.589 -1.887 -7.196 1.00 91.56 91 ASP A N 1
ATOM 717 C CA . ASP A 1 91 ? -0.015 -0.556 -7.368 1.00 91.56 91 ASP A CA 1
ATOM 718 C C . ASP A 1 91 ? 1.036 -0.506 -8.486 1.00 91.56 91 ASP A C 1
ATOM 720 O O . ASP A 1 91 ? 1.022 0.410 -9.314 1.00 91.56 91 ASP A O 1
ATOM 724 N N . ILE A 1 92 ? 1.850 -1.559 -8.626 1.00 93.94 92 ILE A N 1
ATOM 725 C CA . ILE A 1 92 ? 2.712 -1.753 -9.802 1.00 93.94 92 ILE A CA 1
ATOM 726 C C . ILE A 1 92 ? 1.858 -1.748 -11.072 1.00 93.94 92 ILE A C 1
ATOM 728 O O . ILE A 1 92 ? 2.155 -1.014 -12.014 1.00 93.94 92 ILE A O 1
ATOM 732 N N . ARG A 1 93 ? 0.759 -2.513 -11.095 1.00 94.62 93 ARG A N 1
ATOM 733 C CA . ARG A 1 93 ? -0.148 -2.569 -12.249 1.00 94.62 93 ARG A CA 1
ATOM 734 C C . ARG A 1 93 ? -0.786 -1.210 -12.544 1.00 94.62 93 ARG A C 1
ATOM 736 O O . ARG A 1 93 ? -0.814 -0.799 -13.702 1.00 94.62 93 ARG A O 1
ATOM 743 N N . LYS A 1 94 ? -1.283 -0.501 -11.529 1.00 91.94 94 LYS A N 1
ATOM 744 C CA . LYS A 1 94 ? -1.860 0.851 -11.650 1.00 91.94 94 LYS A CA 1
ATOM 745 C C . LYS A 1 94 ? -0.842 1.829 -12.238 1.00 91.94 94 LYS A C 1
ATOM 747 O O . LYS A 1 94 ? -1.178 2.582 -13.154 1.00 91.94 94 LYS A O 1
ATOM 752 N N . THR A 1 95 ? 0.400 1.777 -11.768 1.00 93.00 95 THR A N 1
ATOM 753 C CA . THR A 1 95 ? 1.510 2.594 -12.271 1.00 93.00 95 THR A CA 1
ATOM 754 C C . THR A 1 95 ? 1.825 2.245 -13.727 1.00 93.00 95 THR A C 1
ATOM 756 O O . THR A 1 95 ? 1.868 3.13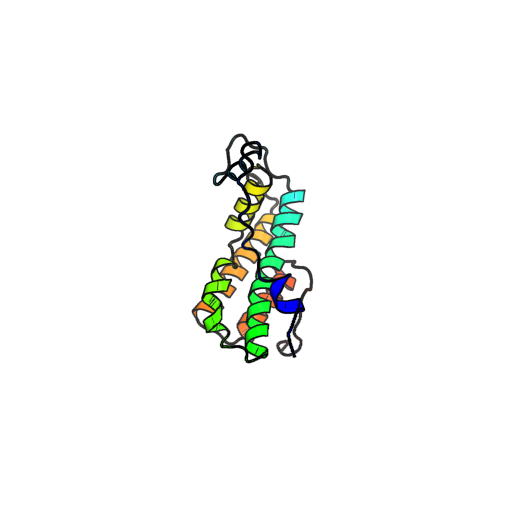4 -14.576 1.00 93.00 95 THR A O 1
ATOM 759 N N . CYS A 1 96 ? 1.927 0.957 -14.059 1.00 95.38 96 CYS A N 1
ATOM 760 C CA . CYS A 1 96 ? 2.130 0.478 -15.427 1.00 95.38 96 CYS A CA 1
ATOM 761 C C . CYS A 1 96 ? 1.053 0.961 -16.407 1.00 95.38 96 CYS A C 1
ATOM 763 O O . CYS A 1 96 ? 1.378 1.481 -17.472 1.00 95.38 96 CYS A O 1
ATOM 765 N N . LEU A 1 97 ? -0.224 0.852 -16.031 1.00 94.88 97 LEU A N 1
ATOM 766 C CA . LEU A 1 97 ? -1.341 1.338 -16.847 1.00 94.88 97 LEU A CA 1
ATOM 767 C C . LEU A 1 97 ? -1.335 2.866 -16.989 1.00 94.88 97 LEU A C 1
ATOM 769 O O . LEU A 1 97 ? -1.685 3.391 -18.041 1.00 94.88 97 LEU A O 1
ATOM 773 N N . THR A 1 98 ? -0.930 3.586 -15.942 1.00 93.19 98 THR A N 1
ATOM 774 C CA . THR A 1 98 ? -0.865 5.056 -15.955 1.00 93.19 98 THR A CA 1
ATOM 775 C C . THR A 1 98 ? 0.210 5.556 -16.914 1.00 93.19 98 THR A C 1
ATOM 777 O O . THR A 1 98 ? -0.023 6.491 -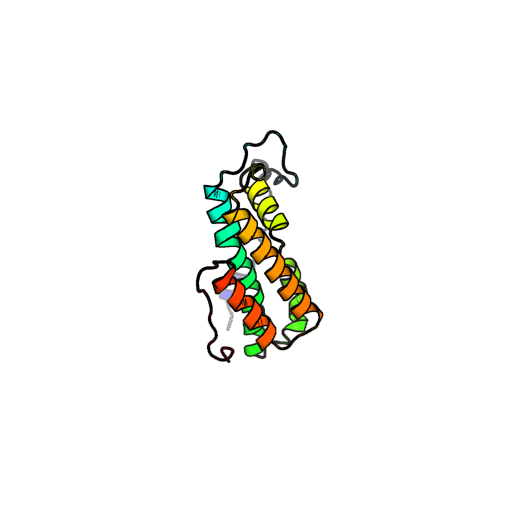17.680 1.00 93.19 98 THR A O 1
ATOM 780 N N . TYR A 1 99 ? 1.379 4.918 -16.900 1.00 93.38 99 TYR A N 1
ATOM 781 C CA . TYR A 1 99 ? 2.544 5.362 -17.665 1.00 93.38 99 TYR A CA 1
ATOM 782 C C . TYR A 1 99 ? 2.776 4.591 -18.961 1.00 93.38 99 TYR A C 1
ATOM 784 O O . TYR A 1 99 ? 3.774 4.851 -19.628 1.00 93.38 99 TYR A O 1
ATOM 792 N N . HIS A 1 100 ? 1.862 3.691 -19.330 1.00 94.69 100 HIS A N 1
ATOM 793 C CA . HIS A 1 100 ? 1.990 2.825 -20.501 1.00 94.69 100 HIS A CA 1
ATOM 794 C C . HIS A 1 100 ? 3.354 2.122 -20.516 1.00 94.69 100 HIS A C 1
ATOM 796 O O . HIS A 1 100 ? 4.138 2.256 -21.454 1.00 94.69 100 HIS A O 1
ATOM 802 N N . CYS A 1 101 ? 3.661 1.426 -19.420 1.00 95.94 101 CYS A N 1
ATOM 803 C CA . CYS A 1 101 ? 4.901 0.678 -19.247 1.00 95.94 101 CYS A CA 1
ATOM 804 C C . CYS A 1 101 ? 4.649 -0.734 -18.707 1.00 95.94 101 CYS A C 1
ATOM 806 O O . CYS A 1 101 ? 3.578 -1.036 -18.182 1.00 95.94 101 CYS A O 1
ATOM 808 N N . THR A 1 102 ? 5.644 -1.607 -18.825 1.00 96.88 102 THR A N 1
ATOM 809 C CA . THR A 1 102 ? 5.652 -2.943 -18.214 1.00 96.88 102 THR A CA 1
ATOM 810 C C . THR A 1 102 ? 6.391 -2.924 -16.866 1.00 96.88 102 THR A C 1
ATOM 812 O O . THR A 1 102 ? 7.219 -2.037 -16.640 1.00 96.88 102 THR A O 1
ATOM 815 N N . PRO A 1 103 ? 6.105 -3.854 -15.935 1.00 95.62 103 PRO A N 1
ATOM 816 C CA . PRO A 1 103 ? 6.834 -3.942 -14.670 1.00 95.62 103 PRO A CA 1
ATOM 817 C C . PRO A 1 103 ? 8.335 -4.192 -14.882 1.00 95.62 103 PRO A C 1
ATOM 819 O O . PRO A 1 103 ? 8.694 -4.857 -15.859 1.00 95.62 103 PRO A O 1
ATOM 822 N N . PRO A 1 104 ? 9.211 -3.737 -13.965 1.00 94.06 104 PRO A N 1
ATOM 823 C CA . PRO A 1 104 ? 10.630 -4.055 -14.037 1.00 94.06 104 PRO A CA 1
ATOM 824 C C . PRO A 1 104 ? 10.850 -5.569 -13.970 1.00 94.06 104 PRO A C 1
ATOM 826 O O . PRO A 1 104 ? 10.310 -6.242 -13.092 1.00 94.06 104 PRO A O 1
ATOM 829 N N . LYS A 1 105 ? 11.661 -6.110 -14.877 1.00 91.38 105 LYS A N 1
ATOM 830 C CA . LYS A 1 105 ? 11.969 -7.546 -14.939 1.00 91.38 105 LYS A CA 1
ATOM 831 C C . LYS A 1 105 ? 13.001 -7.952 -13.897 1.00 91.38 105 LYS A C 1
ATOM 833 O O . LYS A 1 105 ? 12.943 -9.059 -13.377 1.00 91.38 105 LYS A O 1
ATOM 838 N N . ASN A 1 106 ? 13.943 -7.054 -13.611 1.00 92.12 106 ASN A N 1
ATOM 839 C CA . ASN A 1 106 ? 15.029 -7.277 -12.665 1.00 92.12 106 ASN A CA 1
ATOM 840 C C . ASN A 1 106 ? 15.011 -6.179 -11.605 1.00 92.12 106 ASN A C 1
ATOM 842 O O . ASN A 1 106 ? 15.411 -5.043 -11.865 1.00 92.12 106 ASN A O 1
ATOM 846 N N . LEU A 1 107 ? 14.552 -6.524 -10.405 1.00 93.62 107 LEU A N 1
ATOM 847 C CA . LEU A 1 107 ? 14.597 -5.625 -9.259 1.00 93.62 107 LEU A CA 1
ATOM 848 C C . LEU A 1 107 ? 15.905 -5.827 -8.483 1.00 93.62 107 LEU A C 1
ATOM 850 O O . LEU A 1 107 ? 16.283 -6.969 -8.215 1.00 93.62 107 LEU A O 1
ATOM 854 N N . PRO A 1 108 ? 16.589 -4.741 -8.077 1.00 95.94 108 PRO A N 1
ATOM 855 C CA . PRO A 1 108 ? 17.650 -4.827 -7.083 1.00 95.94 108 PRO A CA 1
ATOM 856 C C . PRO A 1 108 ? 17.154 -5.517 -5.807 1.00 95.94 108 PRO A C 1
ATOM 858 O O . PRO A 1 10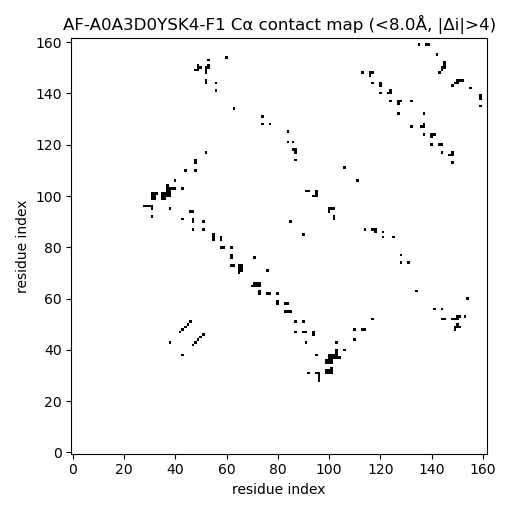8 ? 16.007 -5.325 -5.400 1.00 95.94 108 PRO A O 1
ATOM 861 N N . GLU A 1 109 ? 18.030 -6.261 -5.128 1.00 96.00 109 GLU A N 1
ATOM 862 C CA . GLU A 1 109 ? 17.683 -6.986 -3.893 1.00 96.00 109 GLU A CA 1
ATOM 863 C C . GLU A 1 109 ? 17.067 -6.061 -2.829 1.00 96.00 109 GLU A C 1
ATOM 865 O O . GLU A 1 109 ? 16.110 -6.427 -2.146 1.00 96.00 109 GLU A O 1
ATOM 870 N N . SER A 1 110 ? 17.563 -4.825 -2.727 1.00 92.94 110 SER A N 1
ATOM 871 C CA . SER A 1 110 ? 17.028 -3.810 -1.816 1.00 92.94 110 SER A CA 1
ATOM 872 C C . SER A 1 110 ? 15.564 -3.462 -2.106 1.00 92.94 110 SER A C 1
ATOM 874 O O . SER A 1 110 ? 14.775 -3.298 -1.174 1.00 92.94 110 SER A O 1
ATOM 876 N N . TYR A 1 111 ? 15.179 -3.381 -3.382 1.00 94.25 111 TYR A N 1
ATOM 877 C CA . TYR A 1 111 ? 13.804 -3.106 -3.794 1.00 94.25 111 TYR A CA 1
ATOM 878 C C . TYR A 1 111 ? 12.918 -4.323 -3.564 1.00 94.25 111 TYR A C 1
ATOM 880 O O . TYR A 1 111 ? 11.830 -4.168 -3.017 1.00 94.25 111 TYR A O 1
ATOM 888 N N . GLN A 1 112 ? 13.402 -5.525 -3.895 1.00 94.44 112 GLN A N 1
ATOM 889 C CA . GLN A 1 112 ? 12.669 -6.763 -3.632 1.00 94.44 112 GLN A CA 1
ATOM 890 C C . GLN A 1 112 ? 12.367 -6.920 -2.137 1.00 94.44 112 GLN A C 1
ATOM 892 O O . GLN A 1 112 ? 11.215 -7.102 -1.756 1.00 94.44 112 GLN A O 1
ATOM 897 N N . ARG A 1 113 ? 13.370 -6.719 -1.272 1.00 93.81 113 ARG A N 1
ATOM 898 C CA . ARG A 1 113 ? 13.181 -6.755 0.185 1.00 93.81 113 ARG A CA 1
ATOM 899 C C . ARG A 1 113 ? 12.116 -5.757 0.644 1.00 93.81 113 ARG A C 1
ATOM 901 O O . ARG A 1 113 ? 11.326 -6.068 1.533 1.00 93.81 113 ARG A O 1
ATOM 908 N N . ARG A 1 114 ? 12.083 -4.556 0.061 1.00 92.19 114 ARG A N 1
ATOM 909 C CA . ARG A 1 114 ? 11.087 -3.536 0.413 1.00 92.19 114 ARG A CA 1
ATOM 910 C C . ARG A 1 114 ? 9.683 -3.913 -0.065 1.00 92.19 114 ARG A C 1
ATOM 912 O O . ARG A 1 114 ? 8.737 -3.738 0.697 1.00 92.19 114 ARG A O 1
ATOM 919 N N . VAL A 1 115 ? 9.549 -4.472 -1.268 1.00 94.06 115 VAL A N 1
ATOM 920 C CA . VAL A 1 115 ? 8.288 -5.051 -1.768 1.00 94.06 115 VAL A CA 1
ATOM 921 C C . VAL A 1 115 ? 7.771 -6.115 -0.800 1.00 94.06 115 VAL A C 1
ATOM 923 O O . VAL A 1 115 ? 6.604 -6.067 -0.414 1.00 94.06 115 VAL A O 1
ATOM 926 N N . ASP A 1 116 ? 8.642 -7.018 -0.349 1.00 94.69 116 ASP A N 1
ATOM 927 C CA . ASP A 1 116 ? 8.274 -8.103 0.563 1.00 94.69 116 ASP A CA 1
ATOM 928 C C . ASP A 1 116 ? 7.829 -7.570 1.936 1.00 94.69 116 ASP A C 1
ATOM 930 O O . ASP A 1 116 ? 6.814 -8.011 2.481 1.00 94.69 116 ASP A O 1
ATOM 934 N N . ILE A 1 117 ? 8.542 -6.574 2.482 1.00 94.69 117 ILE A N 1
ATOM 935 C CA . ILE A 1 117 ? 8.157 -5.889 3.728 1.00 94.69 117 ILE A CA 1
ATOM 936 C C . ILE A 1 117 ? 6.772 -5.253 3.583 1.00 94.69 117 ILE A C 1
ATOM 938 O O . ILE A 1 117 ? 5.912 -5.466 4.438 1.00 94.69 117 ILE A O 1
ATOM 942 N N . LEU A 1 118 ? 6.533 -4.501 2.507 1.00 93.75 118 LEU A N 1
ATOM 943 C CA . LEU A 1 118 ? 5.247 -3.843 2.271 1.00 93.75 118 LEU A CA 1
ATOM 944 C C . LEU A 1 118 ? 4.116 -4.863 2.094 1.00 93.75 118 LEU A C 1
ATOM 946 O O . LEU A 1 118 ? 3.053 -4.705 2.694 1.00 93.75 118 LEU A O 1
ATOM 950 N N . GLY A 1 119 ? 4.352 -5.939 1.341 1.00 94.38 119 GLY A N 1
ATOM 951 C CA . GLY A 1 119 ? 3.393 -7.031 1.171 1.00 94.38 119 GLY A CA 1
ATOM 952 C C . GLY A 1 119 ? 3.029 -7.707 2.495 1.00 94.38 119 GLY A C 1
ATOM 953 O O . GLY A 1 119 ? 1.847 -7.936 2.776 1.00 94.38 119 GLY A O 1
ATOM 954 N N . ARG A 1 120 ? 4.025 -7.957 3.354 1.00 96.25 120 ARG A N 1
ATOM 955 C CA . ARG A 1 120 ? 3.804 -8.478 4.707 1.00 96.25 120 ARG A CA 1
ATOM 956 C C . ARG A 1 120 ? 2.966 -7.514 5.546 1.00 96.25 120 ARG A C 1
ATOM 958 O O . ARG A 1 120 ? 1.958 -7.935 6.103 1.00 96.25 120 ARG A O 1
ATOM 965 N N . LEU A 1 121 ? 3.333 -6.234 5.604 1.00 94.94 121 LEU A N 1
ATOM 966 C CA . LEU A 1 121 ? 2.615 -5.233 6.401 1.00 94.94 121 LEU A CA 1
ATOM 967 C C . LEU A 1 121 ? 1.156 -5.062 5.953 1.00 94.94 121 LEU A C 1
ATOM 969 O O . LEU A 1 121 ? 0.273 -4.926 6.794 1.00 94.94 121 LEU A O 1
ATOM 973 N N . ILE A 1 122 ? 0.879 -5.126 4.647 1.00 93.56 122 ILE A N 1
ATOM 974 C CA . ILE A 1 122 ? -0.493 -5.100 4.113 1.00 93.56 122 ILE A CA 1
ATOM 975 C C . ILE A 1 122 ? -1.279 -6.329 4.546 1.00 93.56 122 ILE A C 1
ATOM 977 O O . ILE A 1 122 ? -2.445 -6.210 4.915 1.00 93.56 122 ILE A O 1
ATOM 981 N N . THR A 1 123 ? -0.650 -7.502 4.505 1.00 94.38 123 THR A N 1
ATOM 982 C CA . THR A 1 123 ? -1.281 -8.752 4.937 1.00 94.38 123 THR A CA 1
ATOM 983 C C . THR A 1 123 ? -1.618 -8.697 6.425 1.00 94.38 123 THR A C 1
ATOM 985 O O . THR A 1 123 ? -2.757 -8.959 6.803 1.00 94.38 123 THR A O 1
ATOM 988 N N . GLU A 1 124 ? -0.663 -8.275 7.258 1.00 94.69 124 GLU A N 1
ATOM 989 C CA . GLU A 1 124 ? -0.865 -8.086 8.697 1.00 94.69 124 GLU A CA 1
ATOM 990 C C . GLU A 1 124 ? -1.976 -7.065 8.990 1.00 94.69 124 GLU A C 1
ATOM 992 O O . GLU A 1 124 ? -2.834 -7.303 9.840 1.00 94.69 124 GLU A O 1
ATOM 997 N N . LEU A 1 125 ? -1.993 -5.943 8.263 1.00 92.75 125 LEU A N 1
ATOM 998 C CA . LEU A 1 125 ? -3.013 -4.907 8.395 1.00 92.75 125 LEU A CA 1
ATOM 999 C C . LEU A 1 125 ? -4.400 -5.441 8.028 1.00 92.75 125 LEU A C 1
ATOM 1001 O O . LEU A 1 125 ? -5.335 -5.283 8.806 1.00 92.75 125 LEU A O 1
ATOM 1005 N N . ARG A 1 126 ? -4.542 -6.095 6.869 1.00 91.50 126 ARG A N 1
ATOM 1006 C CA . ARG A 1 126 ? -5.812 -6.695 6.429 1.00 91.50 126 ARG A CA 1
ATOM 1007 C C . ARG A 1 126 ? -6.325 -7.699 7.454 1.00 91.50 126 ARG A C 1
ATOM 1009 O O . ARG A 1 126 ? -7.467 -7.581 7.881 1.00 91.50 126 ARG A O 1
ATOM 1016 N N . GLN A 1 127 ? -5.456 -8.589 7.932 1.00 92.38 127 GLN A N 1
ATOM 1017 C CA . GLN A 1 127 ? -5.801 -9.549 8.975 1.00 92.38 127 GLN A CA 1
ATOM 1018 C C . GLN A 1 127 ? -6.254 -8.856 10.268 1.00 92.38 127 GLN A C 1
ATOM 1020 O O . GLN A 1 127 ? -7.263 -9.243 10.852 1.00 92.38 127 GLN A O 1
ATOM 1025 N N . ALA A 1 128 ? -5.551 -7.812 10.714 1.00 90.88 128 ALA A N 1
ATOM 1026 C CA . ALA A 1 128 ? -5.933 -7.071 11.914 1.00 90.88 128 ALA A CA 1
ATOM 1027 C C . ALA A 1 128 ? -7.311 -6.400 11.781 1.00 90.88 128 ALA A C 1
ATOM 1029 O O . ALA A 1 128 ? -8.066 -6.364 12.754 1.00 90.88 128 ALA A O 1
ATOM 1030 N N . LEU A 1 129 ? -7.642 -5.899 10.589 1.00 87.88 129 LEU A N 1
ATOM 1031 C CA . LEU A 1 129 ? -8.936 -5.292 10.279 1.00 87.88 129 LEU A CA 1
ATOM 1032 C C . LEU A 1 129 ? -10.057 -6.340 10.215 1.00 87.88 129 LEU A C 1
ATOM 1034 O O . LEU A 1 129 ? -11.123 -6.123 10.791 1.00 87.88 129 LEU A O 1
ATOM 1038 N N . ASP A 1 130 ? -9.802 -7.482 9.575 1.00 88.19 130 ASP A N 1
ATOM 1039 C CA . ASP 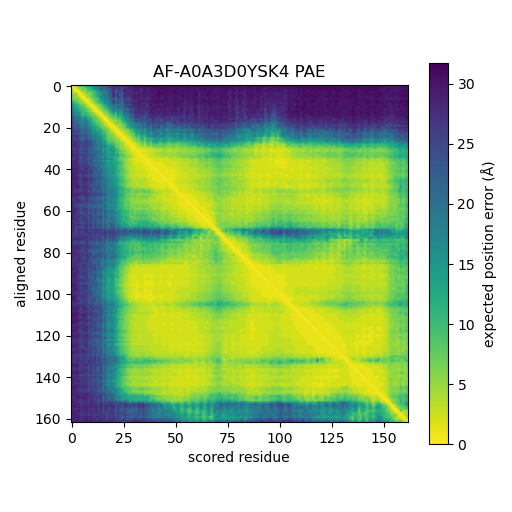A 1 130 ? -10.766 -8.580 9.427 1.00 88.19 130 ASP A CA 1
ATOM 1040 C C . ASP A 1 130 ? -11.095 -9.229 10.783 1.00 88.19 130 ASP A C 1
ATOM 1042 O O . ASP A 1 130 ? -12.258 -9.492 11.094 1.00 88.19 130 ASP A O 1
ATOM 1046 N N . GLU A 1 131 ? -10.084 -9.407 11.637 1.00 88.62 131 GLU A N 1
ATOM 1047 C CA . GLU A 1 131 ? -10.226 -9.924 13.006 1.00 88.62 131 GLU A CA 1
ATOM 1048 C C . GLU A 1 131 ? -10.748 -8.881 14.005 1.00 88.62 131 GLU A C 1
ATOM 1050 O O . GLU A 1 131 ? -10.921 -9.185 15.186 1.00 88.62 131 GLU A O 1
ATOM 1055 N N . ARG A 1 132 ? -10.988 -7.647 13.553 1.00 83.62 132 ARG A N 1
ATOM 1056 C CA . ARG A 1 132 ? -11.419 -6.519 14.385 1.00 83.62 132 ARG A CA 1
ATOM 1057 C C . ARG A 1 132 ? -10.538 -6.288 15.614 1.00 83.62 132 ARG A C 1
ATOM 1059 O O . ARG A 1 132 ? -11.031 -6.079 16.725 1.00 83.62 132 ARG A O 1
ATOM 1066 N N . ARG A 1 133 ? -9.219 -6.345 15.425 1.00 79.69 133 ARG A N 1
ATOM 1067 C CA . ARG A 1 133 ? -8.249 -6.130 16.504 1.00 79.69 133 ARG A CA 1
ATOM 1068 C C . ARG A 1 133 ? -8.364 -4.725 17.098 1.00 79.69 133 ARG A C 1
ATOM 1070 O O . ARG A 1 133 ? -8.869 -3.794 16.488 1.00 79.69 133 ARG A O 1
ATOM 1077 N N . GLU A 1 134 ? -7.848 -4.555 18.308 1.00 82.00 134 GLU A N 1
ATOM 1078 C CA . GLU A 1 134 ? -7.811 -3.248 18.967 1.00 82.00 134 GLU A CA 1
ATOM 1079 C C . GLU A 1 134 ? -7.123 -2.193 18.085 1.00 82.00 134 GLU A C 1
ATOM 1081 O O . GLU A 1 134 ? -6.104 -2.480 17.446 1.00 82.00 134 GLU A O 1
ATOM 1086 N N . LEU A 1 135 ? -7.639 -0.958 18.102 1.00 81.38 135 LEU A N 1
ATOM 1087 C CA . LEU A 1 135 ? -7.117 0.167 17.309 1.00 81.38 135 LEU A CA 1
ATOM 1088 C C . LEU A 1 135 ? -5.608 0.360 17.505 1.00 81.38 135 LEU A C 1
ATOM 1090 O O . LEU A 1 135 ? -4.884 0.625 16.549 1.00 81.38 135 LEU A O 1
ATOM 1094 N N . LYS A 1 136 ? -5.121 0.124 18.727 1.00 83.38 136 LYS A N 1
ATOM 1095 C CA . LYS A 1 136 ? -3.698 0.154 19.072 1.00 83.38 136 LYS A CA 1
ATOM 1096 C C . LYS A 1 136 ? -2.855 -0.798 18.217 1.00 83.38 136 LYS A C 1
ATOM 1098 O O . LYS A 1 136 ? -1.795 -0.407 17.739 1.00 83.38 136 LYS A O 1
ATOM 1103 N N . LYS A 1 137 ? -3.324 -2.027 17.970 1.00 88.38 137 LYS A N 1
ATOM 1104 C CA . LYS A 1 137 ? -2.609 -3.003 17.126 1.00 88.38 137 LYS A CA 1
ATOM 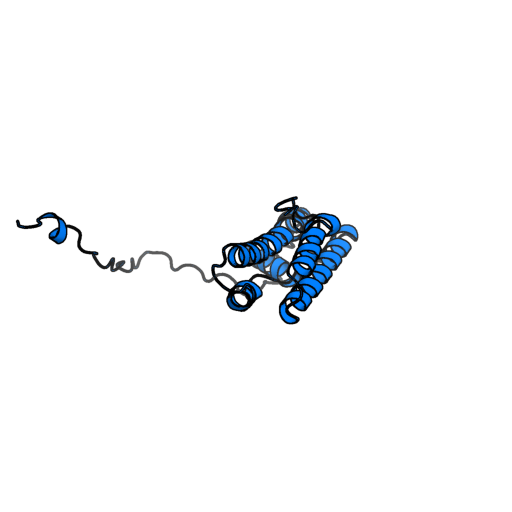1105 C C . LYS A 1 137 ? -2.588 -2.565 15.664 1.00 88.38 137 LYS A C 1
ATOM 1107 O O . LYS A 1 137 ? -1.553 -2.669 15.015 1.00 88.38 137 LYS A O 1
ATOM 1112 N N . ILE A 1 138 ? -3.709 -2.047 15.159 1.00 87.88 138 ILE A N 1
ATOM 1113 C CA . ILE A 1 138 ? -3.796 -1.498 13.797 1.00 87.88 138 ILE A CA 1
ATOM 1114 C C . ILE A 1 138 ? -2.808 -0.336 13.648 1.00 87.88 138 ILE A C 1
ATOM 1116 O O . ILE A 1 138 ? -2.023 -0.306 12.704 1.00 87.88 138 ILE A O 1
ATOM 1120 N N . TYR A 1 139 ? -2.773 0.569 14.625 1.00 84.94 139 TYR A N 1
ATOM 1121 C CA . TYR A 1 139 ? -1.848 1.695 14.651 1.00 84.94 139 TYR A CA 1
ATOM 1122 C C . TYR A 1 139 ? -0.373 1.262 14.688 1.00 84.94 139 TYR A C 1
ATOM 1124 O O . TYR A 1 139 ? 0.444 1.780 13.928 1.00 84.94 139 TYR A O 1
ATOM 1132 N N . GLN A 1 140 ? -0.019 0.270 15.511 1.00 86.81 140 GLN A N 1
ATOM 1133 C CA . GLN A 1 140 ? 1.342 -0.279 15.552 1.00 86.81 140 GLN A CA 1
ATOM 1134 C C . GLN A 1 140 ? 1.782 -0.840 14.191 1.00 86.81 140 GLN A C 1
ATOM 1136 O O . GLN A 1 140 ? 2.937 -0.665 13.800 1.00 86.81 140 GLN A O 1
ATOM 1141 N N . ILE A 1 141 ? 0.869 -1.462 13.437 1.00 91.25 141 ILE A N 1
ATOM 1142 C CA . ILE A 1 141 ? 1.146 -1.912 12.065 1.00 91.25 141 ILE A CA 1
ATOM 1143 C C . ILE A 1 141 ? 1.367 -0.707 11.139 1.00 91.25 141 ILE A C 1
ATOM 1145 O O . ILE A 1 141 ? 2.344 -0.694 10.392 1.00 91.25 141 ILE A O 1
ATOM 1149 N N . LEU A 1 142 ? 0.529 0.335 11.219 1.00 87.81 142 LEU A N 1
ATOM 1150 C CA . LEU A 1 142 ? 0.704 1.564 10.428 1.00 87.81 142 LEU A CA 1
ATOM 1151 C C . LEU A 1 142 ? 2.052 2.245 10.698 1.00 87.81 142 LEU A C 1
ATOM 1153 O O . LEU A 1 142 ? 2.738 2.635 9.756 1.00 87.81 142 LEU A O 1
ATOM 1157 N N . LYS A 1 143 ? 2.494 2.313 11.959 1.00 86.31 143 LYS A N 1
ATOM 1158 C CA . LYS A 1 143 ? 3.815 2.856 12.317 1.00 86.31 143 LYS A CA 1
ATOM 1159 C C . LYS A 1 143 ? 4.955 2.087 11.639 1.00 86.31 143 LYS A C 1
ATOM 1161 O O . LYS A 1 143 ? 5.938 2.693 11.214 1.00 86.31 143 LYS A O 1
ATOM 1166 N N . ARG A 1 144 ? 4.811 0.771 11.457 1.00 91.12 144 ARG A N 1
ATOM 1167 C CA . ARG A 1 144 ? 5.812 -0.054 10.763 1.00 91.12 144 ARG A CA 1
ATOM 1168 C C . ARG A 1 144 ? 5.898 0.227 9.261 1.00 91.12 144 ARG A C 1
ATOM 1170 O O . ARG A 1 144 ? 6.970 0.048 8.688 1.00 91.12 144 ARG A O 1
ATOM 1177 N N . PHE A 1 145 ? 4.855 0.763 8.620 1.00 89.62 145 PHE A N 1
ATOM 1178 C CA . PHE A 1 145 ? 4.986 1.272 7.244 1.00 89.62 145 PHE A CA 1
ATOM 1179 C C . PHE A 1 145 ? 5.971 2.445 7.156 1.00 89.62 145 PHE A C 1
ATOM 1181 O O . PHE A 1 145 ? 6.675 2.570 6.154 1.00 89.62 145 PHE A O 1
ATOM 1188 N N . HIS A 1 146 ? 6.074 3.268 8.202 1.00 83.44 146 HIS A N 1
ATOM 1189 C CA . HIS A 1 146 ? 7.086 4.317 8.282 1.00 83.44 146 HIS A CA 1
ATOM 1190 C C . HIS A 1 146 ? 8.478 3.737 8.576 1.00 83.44 146 HIS A C 1
ATOM 1192 O O . HIS A 1 146 ? 9.412 3.968 7.809 1.00 83.44 146 HIS A O 1
ATOM 1198 N N . THR A 1 147 ? 8.618 2.940 9.640 1.00 86.50 147 THR A N 1
ATOM 1199 C CA . THR A 1 147 ? 9.939 2.489 10.121 1.00 86.50 147 THR A CA 1
ATOM 1200 C C . THR A 1 147 ? 10.574 1.381 9.279 1.00 86.50 147 THR A C 1
ATOM 1202 O O . THR A 1 147 ? 11.793 1.333 9.162 1.00 86.50 147 THR A O 1
ATOM 1205 N N . GLU A 1 148 ? 9.773 0.478 8.704 1.00 88.56 148 GLU A N 1
ATOM 1206 C CA . GLU A 1 148 ? 10.247 -0.646 7.877 1.00 88.56 148 GLU A CA 1
ATOM 1207 C C . GLU A 1 148 ? 9.944 -0.426 6.389 1.00 88.56 148 GLU A C 1
ATOM 1209 O O . GLU A 1 148 ? 10.754 -0.767 5.528 1.00 88.56 148 GLU A O 1
ATOM 1214 N N . GLY A 1 149 ? 8.773 0.137 6.076 1.00 83.00 149 GLY A N 1
ATOM 1215 C CA . GLY A 1 149 ? 8.313 0.357 4.701 1.00 83.00 149 GLY A CA 1
ATOM 1216 C C . GLY A 1 149 ? 8.867 1.623 4.039 1.00 83.00 149 GLY A C 1
ATOM 1217 O O . GLY A 1 149 ? 8.740 1.776 2.822 1.00 83.00 149 GLY A O 1
ATOM 1218 N N . GLY A 1 150 ? 9.493 2.523 4.805 1.00 80.81 150 GLY A N 1
ATOM 1219 C CA . GLY A 1 150 ? 10.073 3.775 4.314 1.00 80.81 150 GLY A CA 1
ATOM 1220 C C . GLY A 1 150 ? 9.040 4.796 3.827 1.00 80.81 150 GLY A C 1
ATOM 1221 O O . GLY A 1 150 ? 9.360 5.614 2.963 1.00 80.81 150 GLY A O 1
ATOM 1222 N N . ALA A 1 151 ? 7.800 4.729 4.323 1.00 77.31 151 ALA A N 1
ATOM 1223 C CA . ALA A 1 151 ? 6.842 5.818 4.144 1.00 77.31 151 ALA A CA 1
ATOM 1224 C C . ALA A 1 151 ? 7.411 7.109 4.768 1.00 77.31 151 ALA A C 1
ATOM 1226 O O . ALA A 1 151 ? 8.102 7.019 5.788 1.00 77.31 151 ALA A O 1
ATOM 1227 N N . PRO A 1 152 ? 7.124 8.310 4.238 1.00 70.12 152 PRO A N 1
ATOM 1228 C CA . PRO A 1 152 ? 7.401 9.557 4.948 1.00 70.12 152 PRO A CA 1
ATOM 1229 C C . PRO A 1 152 ? 6.758 9.524 6.340 1.00 70.12 152 PRO A C 1
ATOM 1231 O O . PRO A 1 152 ? 5.702 8.912 6.510 1.00 70.12 152 PRO A O 1
ATOM 1234 N N . GLN A 1 153 ? 7.367 10.183 7.330 1.00 62.84 153 GLN A N 1
ATOM 1235 C CA . GLN A 1 153 ? 6.772 10.319 8.662 1.00 62.84 153 GLN A CA 1
ATOM 1236 C C . GLN A 1 153 ? 5.554 11.244 8.582 1.00 62.84 153 GLN A C 1
ATOM 1238 O O . GLN A 1 153 ? 5.619 12.430 8.890 1.00 62.84 153 GLN A O 1
ATOM 1243 N N . ALA A 1 154 ? 4.435 10.715 8.115 1.00 57.50 154 ALA A N 1
ATOM 1244 C CA . ALA A 1 154 ? 3.149 11.364 8.186 1.00 57.50 154 ALA A CA 1
ATOM 1245 C C . ALA A 1 154 ? 2.344 10.598 9.229 1.00 57.50 154 ALA A C 1
ATOM 1247 O O . ALA A 1 154 ? 2.161 9.392 9.096 1.00 57.50 154 ALA A O 1
ATOM 1248 N N . TRP A 1 155 ? 1.883 11.318 10.254 1.00 58.94 155 TRP A N 1
ATOM 1249 C CA . TRP A 1 155 ? 0.982 10.810 11.288 1.00 58.94 155 TRP A CA 1
ATOM 1250 C C . TRP A 1 155 ? 1.588 9.809 12.282 1.00 58.94 155 TRP A C 1
ATOM 1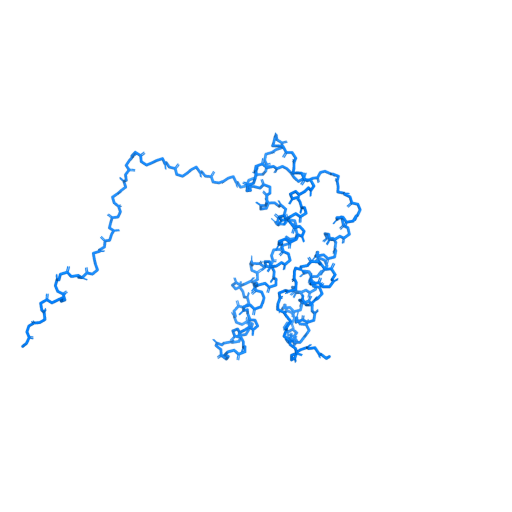252 O O . TRP A 1 155 ? 1.368 8.604 12.211 1.00 58.94 155 TRP A O 1
ATOM 1262 N N . ILE A 1 156 ? 2.289 10.343 13.287 1.00 55.59 156 ILE A N 1
ATOM 1263 C CA . ILE A 1 156 ? 2.425 9.663 14.579 1.00 55.59 156 ILE A CA 1
ATOM 1264 C C . ILE A 1 156 ? 1.376 10.262 15.516 1.00 55.59 156 ILE A C 1
ATOM 1266 O O . ILE A 1 156 ? 1.403 11.457 15.792 1.00 55.59 156 ILE A O 1
ATOM 1270 N N . MET A 1 157 ? 0.451 9.428 15.976 1.00 58.41 157 MET A N 1
ATOM 1271 C CA . MET A 1 157 ? -0.474 9.695 17.071 1.00 58.41 157 MET A CA 1
ATOM 1272 C C . MET A 1 157 ? 0.205 9.253 18.381 1.00 58.41 157 MET A C 1
ATOM 1274 O O . MET A 1 157 ? 0.308 8.047 18.629 1.00 58.41 157 MET A O 1
ATOM 1278 N N . PRO A 1 158 ? 0.699 10.190 19.212 1.00 58.00 158 PRO A N 1
ATOM 1279 C CA . PRO A 1 158 ? 1.501 9.863 20.398 1.00 58.00 158 PRO A CA 1
ATOM 1280 C C . PRO A 1 158 ? 0.740 9.002 21.412 1.00 58.00 158 PRO A C 1
ATOM 1282 O O . PRO A 1 158 ? 1.316 8.186 22.111 1.00 58.00 158 PRO A O 1
ATOM 1285 N N . GLU A 1 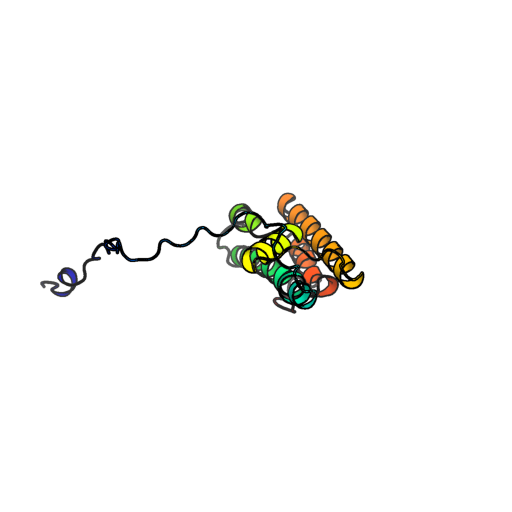159 ? -0.584 9.137 21.448 1.00 54.84 159 GLU A N 1
ATOM 1286 C CA . GLU A 1 159 ? -1.491 8.426 22.359 1.00 54.84 159 GLU A CA 1
ATOM 1287 C C . GLU A 1 159 ? -1.589 6.903 22.140 1.00 54.84 159 GLU A C 1
ATOM 1289 O O . GLU A 1 159 ? -2.205 6.203 22.941 1.00 54.84 159 GLU A O 1
ATOM 1294 N N . PHE A 1 160 ? -0.969 6.379 21.080 1.00 56.66 160 PHE A N 1
ATOM 1295 C CA . PHE A 1 160 ? -0.841 4.940 20.827 1.00 56.66 160 PHE A CA 1
ATOM 1296 C C . PHE A 1 160 ? 0.622 4.461 20.831 1.00 56.66 160 PHE A C 1
ATOM 1298 O O . PHE A 1 160 ? 0.892 3.303 20.493 1.00 56.66 160 PHE A O 1
ATOM 1305 N N . GLU A 1 161 ? 1.564 5.334 21.203 1.00 56.31 161 GLU A N 1
ATOM 1306 C CA . GLU A 1 161 ? 2.955 4.978 21.479 1.00 56.31 161 GLU A CA 1
ATOM 1307 C C . GLU A 1 161 ? 3.095 4.501 22.926 1.00 56.31 161 GLU A C 1
ATOM 1309 O O . GLU A 1 161 ? 3.518 5.271 23.766 1.00 56.31 161 GLU A O 1
ATOM 1314 N N . ASP A 1 162 ? 2.728 3.251 23.213 1.00 55.56 162 ASP A N 1
ATOM 1315 C CA . ASP A 1 162 ? 3.195 2.514 24.404 1.00 55.56 162 ASP A CA 1
ATOM 1316 C C . ASP A 1 162 ? 3.047 1.004 24.195 1.00 55.56 162 ASP A C 1
ATOM 1318 O O . ASP A 1 162 ? 1.897 0.533 24.064 1.00 55.56 162 ASP A O 1
#

Solvent-accessible surface area (backbone atoms only — not comparable to full-atom values): 9871 Å² total; per-residue (Å²): 138,83,75,71,68,68,75,80,69,59,87,71,81,82,74,74,72,83,60,87,83,56,77,74,78,76,81,75,71,88,69,74,58,89,84,36,54,67,43,50,70,69,53,47,42,53,63,40,54,40,43,45,49,46,54,41,47,54,55,51,48,56,38,56,49,38,35,73,66,70,74,46,61,44,77,75,53,38,74,80,46,57,78,57,59,66,53,66,67,54,47,49,48,52,50,20,49,72,67,59,21,30,76,63,91,77,72,57,68,73,54,50,54,42,53,51,48,43,46,48,53,49,50,54,44,52,50,37,61,75,70,64,52,58,68,57,61,52,49,55,50,53,52,40,35,35,79,71,38,56,18,71,95,70,85,85,66,70,94,62,72,124

Sequence (162 aa):
MNNIFGKLFGPRPTKTVPDPDRPKPQPRPTEIEPTWPEMSLARFESDVLQSFPSEIIASVGQLLDAERAESGSFYFMLPKYYSKISSVADDIRKTCLTYHCTPPKNLPESYQRRVDILGRLITELRQALDERRELKKIYQILKRFHTEGGAPQAWIMPEFED

Nearest PDB structures (foldseek):
  7wg5-assembly1_h  TM=4.781E-01  e=2.549E+00  Arabidopsis thaliana
  5xsj-assembly1_L  TM=4.375E-01  e=5.956E+00  Clostridium beijerinckii NCIMB 8052

Foldseek 3Di:
DDDPPCPPPDPDPPPPDPPPPPPDPDDQDPDQDPPFAADDPVCCCPQQLAVLLVQQLVLLVVLVVCVVVVVDHSLVCCVVSVVSLDQSVVSQVVSCSVVSHDYDPDDDPVSVQLSVQRNVLSVLLVVCSVVVHDPLSNLVSSVCCVVPSVYPPDDDDVVSVD

Radius of gyration: 22.09 Å; Cα contacts (8 Å, |Δi|>4): 134; chains: 1; bounding box: 61×51×56 Å

Mean predicted aligned error: 10.8 Å

Secondary structure (DSSP, 8-state):
---SGGGT-S---------TTSPPPPPPP-S--TTSPBPPHHHIIIIIIITHHHHHHHHHHHHHHHHHTTSS-HHHHHHHHHTTS--HHHHHHHHHHHHT-BPPSS--HHHHHHHHHHHHHHHHHHHHHHTT--HHHHHHHHHHHHHTT--------GGG--

pLDDT: mean 80.18, std 15.08, range [39.69, 97.19]